Protein AF-0000000070113320 (afdb_homodimer)

Solvent-accessible surface area (backbone atoms only — not comparable to full-atom values): 6668 Å² total; per-residue (Å²): 129,77,79,73,55,64,52,54,66,70,37,48,53,49,39,45,49,46,2,51,75,73,45,82,55,35,46,52,42,32,49,27,52,53,50,43,15,49,44,52,19,64,76,32,80,86,39,54,51,33,36,61,52,36,48,50,48,60,64,63,72,102,127,81,79,66,56,67,56,55,66,70,37,48,53,48,40,45,51,46,1,50,75,73,43,85,56,34,47,51,40,31,48,28,52,52,48,44,15,48,44,53,18,65,75,32,79,86,40,54,50,34,36,62,53,36,48,51,46,61,65,60,74,101

Sequence (124 aa):
MEQEGYLAEPARRWVQDVADREYGGNWGRAAAAIIEAACEAERRPDDPWAYLTARQRSRDGRMEQEGYLAEPARRWVQDVADREYGGNWGRAAAAIIEAACEAERRPDDPWAYLTARQRSRDGR

Structure (mmCIF, N/CA/C/O backbone):
data_AF-0000000070113320-model_v1
#
loop_
_entity.id
_entity.type
_entity.pdbx_description
1 polymer 'Uncharacterized protein'
#
loop_
_atom_site.group_PDB
_atom_site.id
_atom_site.type_symbol
_atom_site.label_atom_id
_atom_site.label_alt_id
_atom_site.label_comp_id
_atom_site.label_asym_id
_atom_site.label_entity_id
_atom_site.label_seq_id
_atom_site.pdbx_PDB_ins_code
_atom_site.Cartn_x
_atom_site.Cartn_y
_atom_site.Cartn_z
_atom_site.occupancy
_atom_site.B_iso_or_equiv
_atom_site.auth_seq_id
_atom_site.auth_comp_id
_atom_site.auth_asym_id
_atom_site.auth_atom_id
_atom_site.pdbx_PDB_model_num
ATOM 1 N N . MET A 1 1 ? -22.266 10.711 8.914 1 23.88 1 MET A N 1
ATOM 2 C CA . MET A 1 1 ? -21.391 9.641 9.406 1 23.88 1 MET A CA 1
ATOM 3 C C . MET A 1 1 ? -20.297 9.344 8.398 1 23.88 1 MET A C 1
ATOM 5 O O . MET A 1 1 ? -20.578 9 7.246 1 23.88 1 MET A O 1
ATOM 9 N N . GLU A 1 2 ? -19.328 10.297 8.125 1 29.59 2 GLU A N 1
ATOM 10 C CA . GLU A 1 2 ? -18.203 10.297 7.195 1 29.59 2 GLU A CA 1
ATOM 11 C C . GLU A 1 2 ? -17.641 8.891 7.023 1 29.59 2 GLU A C 1
ATOM 13 O O . GLU A 1 2 ? -17.359 8.203 8.008 1 29.59 2 GLU A O 1
ATOM 18 N N . GLN A 1 3 ? -18.125 8.094 6.383 1 34.59 3 GLN A N 1
ATOM 19 C CA . GLN A 1 3 ? -17.797 6.703 6.105 1 34.59 3 GLN A CA 1
ATOM 20 C C . GLN A 1 3 ? -16.281 6.488 6.121 1 34.59 3 GLN A C 1
ATOM 22 O O . GLN A 1 3 ? -15.57 6.984 5.246 1 34.59 3 GLN A O 1
ATOM 27 N N . GLU A 1 4 ? -15.469 6.738 7.305 1 44.69 4 GLU A N 1
ATOM 28 C CA . GLU A 1 4 ? -14.125 6.863 7.859 1 44.69 4 GLU A CA 1
ATOM 29 C C . GLU A 1 4 ? -13.094 6.207 6.949 1 44.69 4 GLU A C 1
ATOM 31 O O . GLU A 1 4 ? -12.102 6.84 6.562 1 44.69 4 GLU A O 1
ATOM 36 N N . GLY A 1 5 ? -12.711 4.73 7.281 1 50.38 5 GLY A N 1
ATOM 37 C CA . GLY A 1 5 ? -11.617 3.889 6.82 1 50.38 5 GLY A CA 1
ATOM 38 C C . GLY A 1 5 ? -11.781 3.43 5.383 1 50.38 5 GLY A C 1
ATOM 39 O O . GLY A 1 5 ? -11.383 2.316 5.035 1 50.38 5 GLY A O 1
ATOM 40 N N . TYR A 1 6 ? -12.648 4.094 4.594 1 72.75 6 TYR A N 1
ATOM 41 C CA . TYR A 1 6 ? -13.141 3.428 3.393 1 72.75 6 TYR A CA 1
ATOM 42 C C . TYR A 1 6 ? -12.148 3.559 2.246 1 72.75 6 TYR A C 1
ATOM 44 O O . TYR A 1 6 ? -11.625 4.645 1.993 1 72.75 6 TYR A O 1
ATOM 52 N N . LEU A 1 7 ? -11.516 2.578 1.949 1 87.19 7 LEU A N 1
ATOM 53 C CA . LEU A 1 7 ? -10.758 2.404 0.715 1 87.19 7 LEU A CA 1
ATOM 54 C C . LEU A 1 7 ? -11.609 2.758 -0.5 1 87.19 7 LEU A C 1
ATOM 56 O O . LEU A 1 7 ? -12.727 2.26 -0.645 1 87.19 7 LEU A O 1
ATOM 60 N N . ALA A 1 8 ? -11.133 3.801 -1.263 1 89.19 8 ALA A N 1
ATOM 61 C CA . ALA A 1 8 ? -11.844 4.199 -2.473 1 89.19 8 ALA A CA 1
ATOM 62 C C . ALA A 1 8 ? -12.117 2.992 -3.369 1 89.19 8 ALA A C 1
ATOM 64 O O . ALA A 1 8 ? -11.328 2.045 -3.4 1 89.1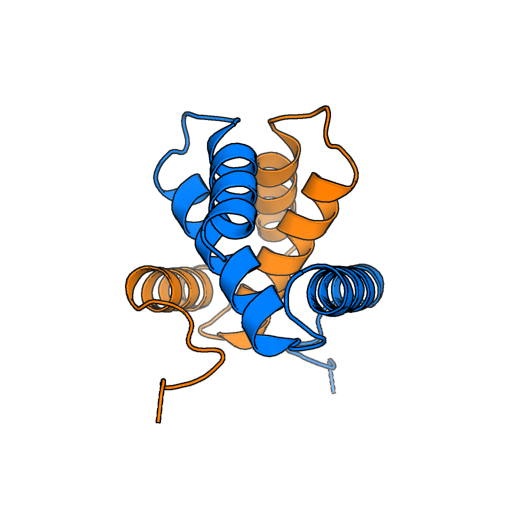9 8 ALA A O 1
ATOM 65 N N . GLU A 1 9 ? -13.156 3.109 -4.191 1 90.94 9 GLU A N 1
ATOM 66 C CA . GLU A 1 9 ? -13.641 1.983 -4.98 1 90.94 9 GLU A CA 1
ATOM 67 C C . GLU A 1 9 ? -12.586 1.51 -5.977 1 90.94 9 GLU A C 1
ATOM 69 O O . GLU A 1 9 ? -12.344 0.308 -6.105 1 90.94 9 GLU A O 1
ATOM 74 N N . PRO A 1 10 ? -11.898 2.357 -6.691 1 90.62 10 PRO A N 1
ATOM 75 C CA . PRO A 1 10 ? -10.875 1.866 -7.617 1 90.62 10 PRO A CA 1
ATOM 76 C C . PRO A 1 10 ? -9.773 1.072 -6.914 1 90.62 10 PRO A C 1
ATOM 78 O O . PRO A 1 10 ? -9.328 0.041 -7.422 1 90.62 10 PRO A O 1
ATOM 81 N N . ALA A 1 11 ? -9.391 1.517 -5.785 1 93.38 11 ALA A N 1
ATOM 82 C CA . ALA A 1 11 ? -8.352 0.814 -5.031 1 93.38 11 ALA A CA 1
ATOM 83 C C . ALA A 1 11 ? -8.867 -0.528 -4.516 1 93.38 11 ALA A C 1
ATOM 85 O O . ALA A 1 11 ? -8.156 -1.532 -4.566 1 93.38 11 ALA A O 1
ATOM 86 N N . ARG A 1 12 ? -10.055 -0.524 -4.059 1 93.44 12 ARG A N 1
ATOM 87 C CA . ARG A 1 12 ? -10.648 -1.762 -3.572 1 93.44 12 ARG A CA 1
ATOM 88 C C . ARG A 1 12 ? -10.711 -2.812 -4.676 1 93.44 12 ARG A C 1
ATOM 90 O O . ARG A 1 12 ? -10.344 -3.967 -4.461 1 93.44 12 ARG A O 1
ATOM 97 N N . ARG A 1 13 ? -11.164 -2.391 -5.848 1 94.19 13 ARG A N 1
ATOM 98 C CA . ARG A 1 13 ? -11.242 -3.295 -6.988 1 94.19 13 ARG A CA 1
ATOM 99 C C . ARG A 1 13 ? -9.859 -3.801 -7.387 1 94.19 13 ARG A C 1
ATOM 101 O O . ARG A 1 13 ? -9.695 -4.977 -7.711 1 94.19 13 ARG A O 1
ATOM 108 N N . TRP A 1 14 ? -8.953 -2.943 -7.379 1 94 14 TRP A N 1
ATOM 109 C CA . TRP A 1 14 ? -7.59 -3.309 -7.734 1 94 14 TRP A CA 1
ATOM 110 C C . TRP A 1 14 ? -7.035 -4.352 -6.766 1 94 14 TRP A C 1
ATOM 112 O O . TRP A 1 14 ? -6.434 -5.34 -7.188 1 94 14 TRP A O 1
ATOM 122 N N . VAL A 1 15 ? -7.23 -4.18 -5.469 1 93.5 15 VAL A N 1
ATOM 123 C CA . VAL A 1 15 ? -6.75 -5.145 -4.484 1 93.5 15 VAL A CA 1
ATOM 124 C C . VAL A 1 15 ? -7.418 -6.496 -4.719 1 93.5 15 VAL A C 1
ATOM 126 O O . VAL A 1 15 ? -6.773 -7.543 -4.605 1 93.5 15 VAL A O 1
ATOM 129 N N . GLN A 1 16 ? -8.68 -6.406 -5.039 1 95.19 16 GLN A N 1
ATOM 130 C CA . GLN A 1 16 ? -9.383 -7.648 -5.336 1 95.19 16 GLN A CA 1
ATOM 131 C C . GLN A 1 16 ? -8.781 -8.352 -6.551 1 95.19 16 GLN A C 1
ATOM 133 O O . GLN A 1 16 ? -8.609 -9.57 -6.547 1 95.19 16 GLN A O 1
ATOM 138 N N . ASP A 1 17 ? -8.477 -7.602 -7.566 1 95.12 17 ASP A N 1
ATOM 139 C CA . ASP A 1 17 ? -7.852 -8.164 -8.766 1 95.12 17 ASP A CA 1
ATOM 140 C C . ASP A 1 17 ? -6.512 -8.812 -8.43 1 95.12 17 ASP A C 1
ATOM 142 O O . ASP A 1 17 ? -6.207 -9.906 -8.906 1 95.12 17 ASP A O 1
ATOM 146 N N . VAL A 1 18 ? -5.754 -8.164 -7.672 1 92.5 18 VAL A N 1
ATOM 147 C CA . VAL A 1 18 ? -4.469 -8.695 -7.234 1 92.5 18 VAL A CA 1
ATOM 148 C C . VAL A 1 18 ? -4.684 -9.984 -6.441 1 92.5 18 VAL A C 1
ATOM 150 O O . VAL A 1 18 ? -3.971 -10.969 -6.641 1 92.5 18 VAL A O 1
ATOM 153 N N . ALA A 1 19 ? -5.648 -9.945 -5.535 1 92.31 19 ALA A N 1
ATOM 154 C CA . ALA A 1 19 ? -5.961 -11.109 -4.715 1 92.31 19 ALA A CA 1
ATOM 155 C C . ALA A 1 19 ? -6.305 -12.312 -5.582 1 92.31 19 ALA A C 1
ATOM 157 O O . ALA A 1 19 ? -5.777 -13.406 -5.375 1 92.31 19 ALA A O 1
ATOM 158 N N . ASP A 1 20 ? -7.086 -12.062 -6.574 1 95.06 20 ASP A N 1
ATOM 159 C CA . ASP A 1 20 ? -7.562 -13.141 -7.441 1 95.06 20 ASP A CA 1
ATOM 160 C C . ASP A 1 20 ? -6.43 -13.695 -8.297 1 95.06 20 ASP A C 1
ATOM 162 O O . ASP A 1 20 ? -6.352 -14.906 -8.523 1 95.06 20 ASP A O 1
ATOM 166 N N . ARG A 1 21 ? -5.578 -12.898 -8.742 1 93.5 21 ARG A N 1
ATOM 167 C CA . ARG A 1 21 ? -4.535 -13.281 -9.688 1 93.5 21 ARG A CA 1
ATOM 168 C C . ARG A 1 21 ? -3.352 -13.922 -8.969 1 93.5 21 ARG A C 1
ATOM 170 O O . ARG A 1 21 ? -2.725 -14.844 -9.484 1 93.5 21 ARG A O 1
ATOM 177 N N . GLU A 1 22 ? -3.133 -13.414 -7.805 1 90.94 22 GLU A N 1
ATOM 178 C CA . GLU A 1 22 ? -1.818 -13.703 -7.242 1 90.94 22 GLU A CA 1
ATOM 179 C C . GLU A 1 22 ? -1.941 -14.43 -5.902 1 90.94 22 GLU A C 1
ATOM 181 O O . GLU A 1 22 ? -1.006 -15.102 -5.465 1 90.94 22 GLU A O 1
ATOM 186 N N . TYR A 1 23 ? -3.037 -14.266 -5.258 1 91.12 23 TYR A N 1
ATOM 187 C CA . TYR A 1 23 ? -3.105 -14.758 -3.885 1 91.12 23 TYR A CA 1
ATOM 188 C C . TYR A 1 23 ? -4.316 -15.656 -3.688 1 91.12 23 TYR A C 1
ATOM 190 O O . TYR A 1 23 ? -4.875 -15.727 -2.59 1 91.12 23 TYR A O 1
ATOM 198 N N . GLY A 1 24 ? -4.848 -16.328 -4.719 1 92.88 24 GLY A N 1
ATOM 199 C CA . GLY A 1 24 ? -5.914 -17.312 -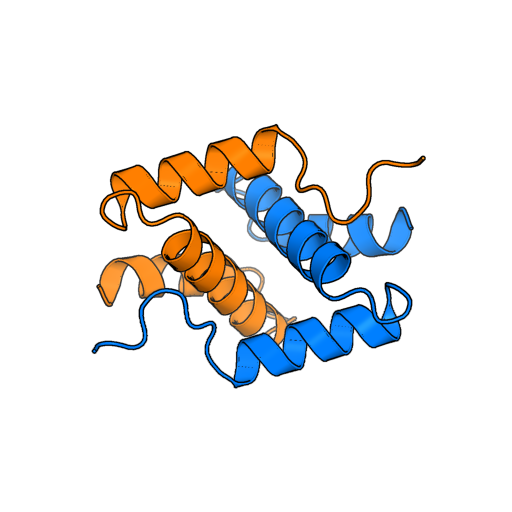4.613 1 92.88 24 GLY A CA 1
ATOM 200 C C . GLY A 1 24 ? -7.215 -16.734 -4.094 1 92.88 24 GLY A C 1
ATOM 201 O O . GLY A 1 24 ? -7.973 -17.406 -3.4 1 92.88 24 GLY A O 1
ATOM 202 N N . GLY A 1 25 ? -7.422 -15.344 -4.316 1 93.31 25 GLY A N 1
ATOM 203 C CA . GLY A 1 25 ? -8.656 -14.703 -3.902 1 93.31 25 GLY A CA 1
ATOM 204 C C . GLY A 1 25 ? -8.602 -14.156 -2.49 1 93.31 25 GLY A C 1
ATOM 205 O O . GLY A 1 25 ? -9.586 -13.594 -1.997 1 93.31 25 GLY A O 1
ATOM 206 N N . ASN A 1 26 ? -7.41 -14.25 -1.788 1 92.56 26 ASN A N 1
ATOM 207 C CA . ASN A 1 26 ? -7.258 -13.781 -0.415 1 92.56 26 ASN A CA 1
ATOM 208 C C . ASN A 1 26 ? -6.98 -12.281 -0.362 1 92.56 26 ASN A C 1
ATOM 210 O O . ASN A 1 26 ? -5.836 -11.852 -0.495 1 92.56 26 ASN A O 1
ATOM 214 N N . TRP A 1 27 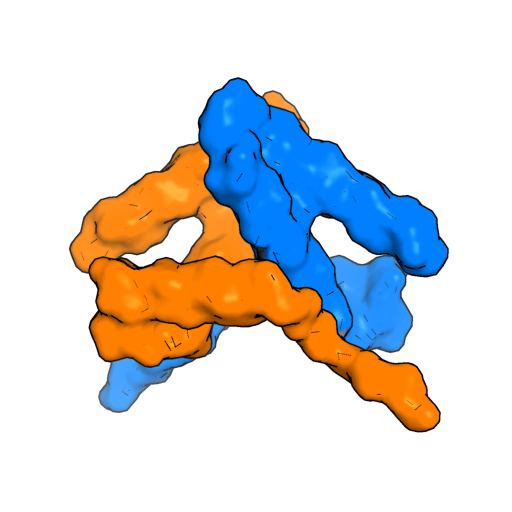? -8.016 -11.516 -0.131 1 92.75 27 TRP A N 1
ATOM 215 C CA . TRP A 1 27 ? -7.965 -10.062 -0.113 1 92.75 27 TRP A CA 1
ATOM 216 C C . TRP A 1 27 ? -6.98 -9.562 0.939 1 92.75 27 TRP A C 1
ATOM 218 O O . TRP A 1 27 ? -6.203 -8.641 0.683 1 92.75 27 TRP A O 1
ATOM 228 N N . GLY A 1 28 ? -7.035 -10.133 2.094 1 90.31 28 GLY A N 1
ATOM 229 C CA . GLY A 1 28 ? -6.164 -9.719 3.182 1 90.31 28 GLY A CA 1
ATOM 230 C C . GLY A 1 28 ? -4.691 -9.891 2.871 1 90.31 28 GLY A C 1
ATOM 231 O O . GLY A 1 28 ? -3.879 -9.016 3.162 1 90.31 28 GLY A O 1
ATOM 232 N N . ARG A 1 29 ? -4.398 -11.039 2.283 1 90.88 29 ARG A N 1
ATOM 233 C CA . ARG A 1 29 ? -3.01 -11.297 1.911 1 90.88 29 ARG A CA 1
ATOM 234 C C . ARG A 1 29 ? -2.541 -10.32 0.834 1 90.88 29 ARG A C 1
ATOM 236 O O . ARG A 1 29 ? -1.4 -9.859 0.867 1 90.88 29 ARG A O 1
ATOM 243 N N . ALA A 1 30 ? -3.357 -10.062 -0.146 1 92 30 ALA A N 1
ATOM 244 C CA . ALA A 1 30 ? -3.027 -9.094 -1.189 1 92 30 ALA A CA 1
ATOM 245 C C . ALA A 1 30 ? -2.777 -7.711 -0.596 1 92 30 ALA A C 1
ATOM 247 O O . ALA A 1 30 ? -1.763 -7.074 -0.891 1 92 30 ALA A O 1
ATOM 248 N N . ALA A 1 31 ? -3.686 -7.289 0.265 1 92.81 31 ALA A N 1
ATOM 249 C CA . ALA A 1 31 ? -3.541 -5.988 0.91 1 92.81 31 ALA A CA 1
ATOM 250 C C . ALA A 1 31 ? -2.258 -5.922 1.731 1 92.81 31 ALA A C 1
ATOM 252 O O . ALA A 1 31 ? -1.522 -4.934 1.668 1 92.81 31 ALA A O 1
ATOM 253 N N . ALA A 1 32 ? -1.986 -6.977 2.434 1 91.31 32 ALA A N 1
ATOM 254 C CA . ALA A 1 32 ? -0.773 -7.031 3.244 1 91.31 32 ALA A CA 1
ATOM 255 C C . ALA A 1 32 ? 0.475 -6.918 2.371 1 91.31 32 ALA A C 1
ATOM 257 O O . ALA A 1 32 ? 1.39 -6.152 2.682 1 91.31 32 ALA A O 1
ATOM 258 N N . ALA A 1 33 ? 0.49 -7.637 1.318 1 91.94 33 ALA A N 1
ATOM 259 C CA . ALA A 1 33 ? 1.643 -7.613 0.422 1 91.94 33 ALA A CA 1
ATOM 260 C C . ALA A 1 33 ? 1.868 -6.215 -0.148 1 91.94 33 ALA A C 1
ATOM 262 O O . ALA A 1 33 ? 3.01 -5.77 -0.28 1 91.94 33 ALA A O 1
ATOM 263 N N . ILE A 1 34 ? 0.786 -5.598 -0.518 1 93.06 34 ILE A N 1
ATOM 264 C CA . ILE A 1 34 ? 0.856 -4.246 -1.067 1 93.06 34 ILE A CA 1
ATOM 265 C C . ILE A 1 34 ? 1.417 -3.291 -0.017 1 93.06 34 ILE A C 1
ATOM 267 O O . ILE A 1 34 ? 2.307 -2.49 -0.311 1 93.06 34 ILE A O 1
ATOM 271 N N . ILE A 1 35 ? 0.95 -3.375 1.203 1 93.94 35 ILE A N 1
ATOM 272 C CA . ILE A 1 35 ? 1.394 -2.504 2.285 1 93.94 35 ILE A CA 1
ATOM 273 C C . ILE A 1 35 ? 2.855 -2.795 2.615 1 93.94 35 ILE A C 1
ATOM 275 O O . ILE A 1 35 ? 3.637 -1.873 2.867 1 93.94 35 ILE A O 1
ATOM 279 N N . GLU A 1 36 ? 3.295 -3.994 2.584 1 93.06 36 GLU A N 1
ATOM 280 C CA . GLU A 1 36 ? 4.68 -4.367 2.85 1 93.06 36 GLU A CA 1
ATOM 281 C C . GLU A 1 36 ? 5.613 -3.828 1.771 1 93.06 36 GLU A C 1
ATOM 283 O O . GLU A 1 36 ? 6.711 -3.355 2.072 1 93.06 36 GLU A O 1
ATOM 288 N N . ALA A 1 37 ? 5.141 -3.865 0.532 1 91.25 37 ALA A N 1
ATOM 289 C CA . ALA A 1 37 ? 5.922 -3.275 -0.553 1 91.25 37 ALA A CA 1
ATOM 290 C C . ALA A 1 37 ? 6.059 -1.767 -0.375 1 91.25 37 ALA A C 1
ATOM 292 O O . ALA A 1 37 ? 7.129 -1.2 -0.61 1 91.25 37 ALA A O 1
ATOM 293 N N . ALA A 1 38 ? 5.012 -1.158 0.043 1 92.81 38 ALA A N 1
ATOM 294 C CA . ALA A 1 38 ? 5.035 0.279 0.305 1 92.81 38 ALA A CA 1
ATOM 295 C C . ALA A 1 38 ? 5.996 0.614 1.442 1 92.81 38 ALA A C 1
ATOM 297 O O . ALA A 1 38 ? 6.727 1.604 1.374 1 92.81 38 ALA A O 1
ATOM 298 N N . CYS A 1 39 ? 5.973 -0.165 2.453 1 92.12 39 CYS A N 1
ATOM 299 C CA . CYS A 1 39 ? 6.867 0.014 3.592 1 92.12 39 CYS A CA 1
ATOM 300 C C . CYS A 1 39 ? 8.328 -0.049 3.154 1 92.12 39 CYS A C 1
ATOM 302 O O . CYS A 1 39 ? 9.141 0.767 3.584 1 92.12 39 CYS A O 1
ATOM 304 N N . GLU A 1 40 ? 8.602 -0.989 2.303 1 87.44 40 GLU A N 1
ATOM 305 C CA . GLU A 1 40 ? 9.961 -1.119 1.788 1 87.44 40 GLU A CA 1
ATOM 306 C C . GLU A 1 40 ? 10.367 0.114 0.986 1 87.44 40 GLU A C 1
ATOM 308 O O . GLU A 1 40 ? 11.508 0.574 1.08 1 87.44 40 GLU A O 1
ATOM 313 N N . ALA A 1 41 ? 9.43 0.653 0.282 1 85.25 41 ALA A N 1
ATOM 314 C CA . ALA A 1 41 ? 9.711 1.852 -0.506 1 85.25 41 ALA A CA 1
ATOM 315 C C . ALA A 1 41 ? 9.977 3.053 0.397 1 85.25 41 ALA A C 1
ATOM 317 O O . ALA A 1 41 ? 10.844 3.877 0.103 1 85.25 41 ALA A O 1
ATOM 318 N N . GLU A 1 42 ? 9.273 3.039 1.43 1 86.75 42 GLU A N 1
ATOM 319 C CA . GLU A 1 42 ? 9.43 4.156 2.357 1 86.75 42 GLU A CA 1
ATOM 320 C C . GLU A 1 42 ? 10.789 4.117 3.039 1 86.75 42 GLU A C 1
ATOM 322 O O . GLU A 1 42 ? 11.305 5.156 3.469 1 86.75 42 GLU A O 1
ATOM 327 N N . ARG A 1 43 ? 11.367 2.977 3.164 1 86.69 43 ARG A N 1
ATOM 328 C CA . ARG A 1 43 ? 12.68 2.812 3.791 1 86.69 43 ARG A CA 1
ATOM 329 C C . ARG A 1 43 ? 13.797 3.232 2.846 1 86.69 43 ARG A C 1
ATOM 331 O O . ARG A 1 43 ? 14.945 3.391 3.266 1 86.69 43 ARG A O 1
ATOM 338 N N . ARG A 1 44 ? 13.469 3.383 1.626 1 87.94 44 ARG A N 1
ATOM 339 C CA . ARG A 1 44 ? 14.43 3.775 0.601 1 87.94 44 ARG A CA 1
ATOM 340 C C . ARG A 1 44 ? 13.938 4.996 -0.17 1 87.94 44 ARG A C 1
ATOM 342 O O . ARG A 1 44 ? 13.711 4.922 -1.38 1 87.94 44 ARG A O 1
ATOM 349 N N . PRO A 1 45 ? 13.812 6.176 0.452 1 79.5 45 PRO A N 1
ATOM 350 C CA . PRO A 1 45 ? 13.203 7.352 -0.176 1 79.5 45 PRO A CA 1
ATOM 351 C C . PRO A 1 45 ? 13.992 7.848 -1.385 1 79.5 45 PRO A C 1
ATOM 353 O O . PRO A 1 45 ? 13.438 8.523 -2.254 1 79.5 45 PRO A O 1
ATOM 356 N N . ASP A 1 46 ? 15.164 7.363 -1.491 1 85.81 46 ASP A N 1
ATOM 357 C CA . ASP A 1 46 ? 16.016 7.84 -2.576 1 85.81 46 ASP A CA 1
ATOM 358 C C . ASP A 1 46 ? 15.977 6.883 -3.764 1 85.81 46 ASP A C 1
ATOM 360 O O . ASP A 1 46 ? 16.594 7.145 -4.801 1 85.81 46 ASP A O 1
ATOM 364 N N . ASP A 1 47 ? 15.25 5.844 -3.615 1 87.56 47 ASP A N 1
ATOM 365 C CA . ASP A 1 47 ? 15.125 4.852 -4.68 1 87.56 47 ASP A CA 1
ATOM 366 C C . ASP A 1 47 ? 13.711 4.84 -5.254 1 87.56 47 ASP A C 1
ATOM 368 O O . ASP A 1 47 ? 12.812 4.195 -4.699 1 87.56 47 ASP A O 1
ATOM 372 N N . PRO A 1 48 ? 13.562 5.57 -6.371 1 85.88 48 PRO A N 1
ATOM 373 C CA . PRO A 1 48 ? 12.211 5.648 -6.93 1 85.88 48 PRO A CA 1
ATOM 374 C C . PRO A 1 48 ? 11.688 4.293 -7.398 1 85.88 48 PRO A C 1
ATOM 376 O O . PRO A 1 48 ? 10.484 4.141 -7.633 1 85.88 48 PRO A O 1
ATOM 379 N N . TRP A 1 49 ? 12.547 3.27 -7.457 1 88.19 49 TRP A N 1
ATOM 380 C CA . TRP A 1 49 ? 12.156 1.948 -7.938 1 88.19 49 TRP A CA 1
ATOM 381 C C . TRP A 1 49 ? 11.797 1.029 -6.773 1 88.19 49 TRP A C 1
ATOM 383 O O . TRP A 1 49 ? 11.312 -0.086 -6.98 1 88.19 49 TRP A O 1
ATOM 393 N N . ALA A 1 50 ? 12.047 1.474 -5.574 1 87.19 50 ALA A N 1
ATOM 394 C CA . ALA A 1 50 ? 11.938 0.619 -4.395 1 87.19 50 ALA A CA 1
ATOM 395 C C . ALA A 1 50 ? 10.57 -0.055 -4.332 1 87.19 50 ALA A C 1
ATOM 397 O O . ALA A 1 50 ? 10.477 -1.26 -4.086 1 87.19 50 ALA A O 1
ATOM 398 N N . TYR A 1 51 ? 9.602 0.706 -4.656 1 87.81 51 TYR A N 1
ATOM 399 C CA . TYR A 1 51 ? 8.258 0.145 -4.594 1 87.81 51 TYR A CA 1
ATOM 400 C C . TYR A 1 51 ? 8.07 -0.938 -5.648 1 87.81 51 TYR A C 1
ATOM 402 O O . TYR A 1 51 ? 7.641 -2.051 -5.336 1 87.81 51 TYR A O 1
ATOM 410 N N . LEU A 1 52 ? 8.375 -0.672 -6.855 1 84.88 52 LEU A N 1
ATOM 411 C CA . LEU A 1 52 ? 8.18 -1.625 -7.945 1 84.88 52 LEU A CA 1
ATOM 412 C C . LEU A 1 52 ? 9.016 -2.885 -7.715 1 84.88 52 LEU A C 1
ATOM 414 O O . LEU A 1 52 ? 8.539 -3.998 -7.957 1 84.88 52 LEU A O 1
ATOM 418 N N . THR A 1 53 ? 10.172 -2.646 -7.246 1 86.56 53 THR A N 1
ATOM 419 C CA . THR A 1 53 ? 11.047 -3.771 -6.941 1 86.56 53 THR A CA 1
ATOM 420 C C . THR A 1 53 ? 10.445 -4.645 -5.844 1 86.56 53 THR A C 1
ATOM 422 O O . THR A 1 53 ? 10.438 -5.871 -5.953 1 86.56 53 THR A O 1
ATOM 425 N N . ALA A 1 54 ? 9.961 -4.059 -4.809 1 86.06 54 ALA A N 1
ATOM 426 C CA . ALA A 1 54 ? 9.344 -4.785 -3.701 1 86.06 54 ALA A CA 1
ATOM 427 C C . ALA A 1 54 ? 8.117 -5.559 -4.168 1 86.06 54 ALA A C 1
ATOM 429 O O . ALA A 1 54 ? 7.906 -6.707 -3.77 1 86.06 54 ALA A O 1
ATOM 430 N N . ARG A 1 55 ? 7.297 -4.879 -5.043 1 86.94 55 ARG A N 1
ATOM 431 C CA . ARG A 1 55 ? 6.109 -5.539 -5.578 1 86.94 55 ARG A CA 1
ATOM 432 C C . ARG A 1 55 ? 6.488 -6.781 -6.379 1 86.94 55 ARG A C 1
ATOM 434 O O . ARG A 1 55 ? 5.836 -7.824 -6.258 1 86.94 55 ARG A O 1
ATOM 441 N N . GLN A 1 56 ? 7.48 -6.668 -7.121 1 82.75 56 GLN A N 1
ATOM 442 C CA . GLN A 1 56 ? 7.949 -7.789 -7.926 1 82.75 56 GLN A CA 1
ATOM 443 C C . GLN A 1 56 ? 8.414 -8.945 -7.043 1 82.75 56 GLN A C 1
ATOM 445 O O . GLN A 1 56 ? 8.094 -10.102 -7.301 1 82.75 56 GLN A O 1
ATOM 450 N N . ARG A 1 57 ? 9.148 -8.648 -6.008 1 81.25 57 ARG A N 1
ATOM 451 C CA . ARG A 1 57 ? 9.625 -9.656 -5.07 1 81.25 57 ARG A CA 1
ATOM 452 C C . ARG A 1 57 ? 8.469 -10.391 -4.41 1 81.25 57 ARG A C 1
ATOM 454 O O . ARG A 1 57 ? 8.523 -11.609 -4.211 1 81.25 57 ARG A O 1
ATOM 461 N N . SER A 1 58 ? 7.508 -9.602 -4.016 1 80.25 58 SER A N 1
ATOM 462 C CA . SER A 1 58 ? 6.34 -10.195 -3.363 1 80.25 58 SER A CA 1
ATOM 463 C C . SER A 1 58 ? 5.637 -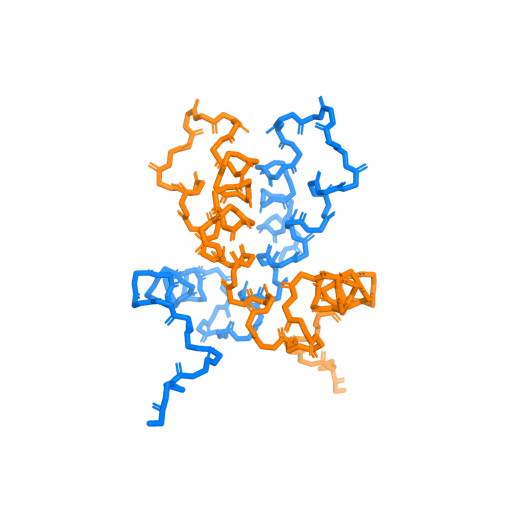11.18 -4.285 1 80.25 58 SER A C 1
ATOM 465 O O . SER A 1 58 ? 5.105 -12.195 -3.828 1 80.25 58 SER A O 1
ATOM 467 N N . ARG A 1 59 ? 5.664 -10.922 -5.539 1 75.38 59 ARG A N 1
ATOM 468 C CA . ARG A 1 59 ? 5.035 -11.797 -6.523 1 75.38 59 ARG A CA 1
ATOM 469 C C . ARG A 1 59 ? 5.848 -13.07 -6.723 1 75.38 59 ARG A C 1
ATOM 471 O O . ARG A 1 59 ? 5.281 -14.156 -6.875 1 75.38 59 ARG A O 1
ATOM 478 N N . ASP A 1 60 ? 7.164 -12.812 -6.574 1 74.31 60 ASP A N 1
ATOM 479 C CA . ASP A 1 60 ? 8.078 -13.93 -6.809 1 74.31 60 ASP A CA 1
ATOM 480 C C . ASP A 1 60 ? 8.141 -14.852 -5.594 1 74.31 60 ASP A C 1
ATOM 482 O O . ASP A 1 60 ? 8.438 -16.047 -5.723 1 74.31 60 ASP A O 1
ATOM 486 N N . GLY A 1 61 ? 8.148 -14.266 -4.484 1 63.06 61 GLY A N 1
ATOM 487 C CA . GLY A 1 61 ? 8.289 -15.047 -3.268 1 63.06 61 GLY A CA 1
ATOM 488 C C . GLY A 1 61 ? 7.02 -15.781 -2.883 1 63.06 61 GLY A C 1
ATOM 489 O O . GLY A 1 61 ? 6.941 -16.375 -1.804 1 63.06 61 GLY A O 1
ATOM 490 N N . ARG A 1 62 ? 6.059 -15.844 -3.602 1 51.06 62 ARG A N 1
ATOM 491 C CA . ARG A 1 62 ? 4.855 -16.641 -3.371 1 51.06 62 ARG A CA 1
ATOM 492 C C . ARG A 1 62 ? 5.078 -18.094 -3.746 1 51.06 62 ARG A C 1
ATOM 494 O O . ARG A 1 62 ? 5.918 -18.406 -4.598 1 51.06 62 ARG A O 1
ATOM 501 N N . MET B 1 1 ? -0.89 -23.984 12.008 1 23.19 1 MET B N 1
ATOM 502 C CA . MET B 1 1 ? -1.884 -23.031 11.547 1 23.19 1 MET B CA 1
ATOM 503 C C . MET B 1 1 ? -1.212 -21.75 11.055 1 23.19 1 MET B C 1
ATOM 505 O O . MET B 1 1 ? -0.454 -21.109 11.789 1 23.19 1 MET B O 1
ATOM 509 N N . GLU B 1 2 ? -0.434 -21.797 9.922 1 28.38 2 GLU B N 1
ATOM 510 C CA . GLU B 1 2 ? 0.267 -20.734 9.227 1 28.38 2 GLU B CA 1
ATOM 511 C C . GLU B 1 2 ? -0.45 -19.391 9.414 1 28.38 2 GLU B C 1
ATOM 513 O O . GLU B 1 2 ? -1.658 -19.297 9.188 1 28.38 2 GLU B O 1
ATOM 518 N N . GLN B 1 3 ? -0.435 -18.812 10.406 1 33.34 3 GLN B N 1
ATOM 519 C CA . GLN B 1 3 ? -1.05 -17.547 10.82 1 33.34 3 GLN B CA 1
ATOM 520 C C . GLN B 1 3 ? -1.291 -16.625 9.625 1 33.34 3 GLN B C 1
ATOM 522 O O . GLN B 1 3 ? -0.353 -16.281 8.906 1 33.34 3 GLN B O 1
ATOM 527 N N . GLU B 1 4 ? -2.4 -16.625 8.797 1 42.16 4 GLU B N 1
ATOM 528 C CA . GLU B 1 4 ? -3.094 -16 7.668 1 42.16 4 GLU B CA 1
ATOM 529 C C . GLU B 1 4 ? -2.486 -14.648 7.324 1 42.16 4 GLU B C 1
ATOM 531 O O . GLU B 1 4 ? -1.537 -14.203 7.973 1 42.16 4 GLU B O 1
ATOM 536 N N . GLY B 1 5 ? -3.434 -13.531 6.852 1 48.81 5 GLY B N 1
ATOM 537 C CA . GLY B 1 5 ? -3.244 -12.305 6.098 1 48.81 5 GLY B CA 1
ATOM 538 C C . GLY B 1 5 ? -2.297 -11.328 6.773 1 48.81 5 GLY B C 1
ATOM 539 O O . GLY B 1 5 ? -2.514 -10.117 6.734 1 48.81 5 GLY B O 1
ATOM 540 N N . TYR B 1 6 ? -1.328 -11.773 7.699 1 70.75 6 TYR B N 1
ATOM 541 C CA . TYR B 1 6 ? -0.748 -10.93 8.734 1 70.75 6 TYR B CA 1
ATOM 542 C C . TYR B 1 6 ? 0.307 -10 8.156 1 70.75 6 TYR B C 1
ATOM 544 O O . TYR B 1 6 ? 1.065 -10.391 7.266 1 70.75 6 TYR B O 1
ATOM 552 N N . LEU B 1 7 ? 0.056 -8.859 8.117 1 86.38 7 LEU B N 1
ATOM 553 C CA . LEU B 1 7 ? 1.013 -7.781 7.898 1 86.38 7 LEU B CA 1
ATOM 554 C C . LEU B 1 7 ? 2.238 -7.949 8.789 1 86.38 7 LEU B C 1
ATOM 556 O O . LEU B 1 7 ? 2.107 -8.117 10.008 1 86.38 7 LEU B O 1
ATOM 560 N N . ALA B 1 8 ? 3.457 -8.148 8.133 1 88.69 8 ALA B N 1
ATOM 561 C CA . ALA B 1 8 ? 4.703 -8.25 8.891 1 88.69 8 ALA B CA 1
ATOM 562 C C . ALA B 1 8 ? 4.824 -7.117 9.906 1 88.69 8 ALA B C 1
ATOM 564 O O . ALA B 1 8 ? 4.324 -6.016 9.672 1 88.69 8 ALA B O 1
ATOM 565 N N . GLU B 1 9 ? 5.582 -7.375 10.953 1 90.69 9 GLU B N 1
ATOM 566 C CA . GLU B 1 9 ? 5.672 -6.457 12.078 1 90.69 9 GLU B CA 1
ATOM 567 C C . GLU B 1 9 ? 6.238 -5.105 11.648 1 90.69 9 GLU B C 1
ATOM 569 O O . GLU B 1 9 ? 5.707 -4.059 12.023 1 90.69 9 GLU B O 1
ATOM 574 N N . PRO B 1 10 ? 7.277 -5.02 10.883 1 90.44 10 PRO B N 1
ATOM 575 C CA . PRO B 1 10 ? 7.781 -3.705 10.477 1 90.44 10 PRO B CA 1
ATOM 576 C C . PRO B 1 10 ? 6.742 -2.885 9.719 1 90.44 10 PRO B C 1
ATOM 578 O O . PRO B 1 10 ? 6.625 -1.677 9.938 1 90.44 10 PRO B O 1
ATOM 581 N N . ALA B 1 11 ? 6.012 -3.514 8.898 1 93.38 11 ALA B N 1
ATOM 582 C CA . ALA B 1 11 ? 4.98 -2.816 8.141 1 93.38 11 ALA B CA 1
ATOM 583 C C . ALA B 1 11 ? 3.842 -2.359 9.047 1 93.38 11 ALA B C 1
ATOM 585 O O . ALA B 1 11 ? 3.34 -1.241 8.906 1 93.38 11 ALA B O 1
ATOM 586 N N . ARG B 1 12 ? 3.471 -3.207 9.93 1 93.5 12 ARG B N 1
ATOM 587 C CA . ARG B 1 12 ? 2.414 -2.854 10.875 1 93.5 12 ARG B CA 1
ATOM 588 C C . ARG B 1 12 ? 2.799 -1.626 11.695 1 93.5 12 ARG B C 1
ATOM 590 O O . ARG B 1 12 ? 2 -0.698 11.844 1 93.5 12 ARG B O 1
ATOM 597 N N . ARG B 1 13 ? 4.023 -1.634 12.203 1 94.06 13 ARG B N 1
ATOM 598 C CA . ARG B 1 13 ? 4.52 -0.504 12.977 1 94.06 13 ARG B CA 1
ATOM 599 C C . ARG B 1 13 ? 4.566 0.765 12.133 1 94.06 13 ARG B C 1
ATOM 601 O O . ARG B 1 13 ? 4.223 1.848 12.609 1 94.06 13 ARG B O 1
ATOM 608 N N . TRP B 1 14 ? 4.984 0.64 10.969 1 93.88 14 TRP B N 1
ATOM 609 C CA . TRP B 1 14 ? 5.07 1.779 10.062 1 93.88 14 TRP B CA 1
ATOM 610 C C . TRP B 1 14 ? 3.691 2.375 9.805 1 93.88 14 TRP B C 1
ATOM 612 O O . TRP B 1 14 ? 3.516 3.596 9.852 1 93.88 14 TRP B O 1
ATOM 622 N N . VAL B 1 15 ? 2.701 1.532 9.555 1 93.62 15 VAL B N 1
ATOM 623 C CA . VAL B 1 15 ? 1.349 2.027 9.32 1 93.62 15 VAL B CA 1
ATOM 624 C C . VAL B 1 15 ? 0.842 2.756 10.562 1 93.62 15 VAL B C 1
ATOM 626 O O . VAL B 1 15 ? 0.185 3.795 10.453 1 93.62 15 VAL B O 1
ATOM 629 N N . GLN B 1 16 ? 1.162 2.174 11.68 1 95.19 16 GLN B N 1
ATOM 630 C CA . GLN B 1 16 ? 0.768 2.832 12.922 1 95.19 16 GLN B CA 1
ATOM 631 C C . GLN B 1 16 ? 1.421 4.203 13.047 1 95.19 16 GLN B C 1
ATOM 633 O O . GLN B 1 16 ? 0.772 5.172 13.461 1 95.19 16 GLN B O 1
ATOM 638 N N . ASP B 1 17 ? 2.68 4.301 12.734 1 95.19 17 ASP B N 1
ATOM 639 C CA . ASP B 1 17 ? 3.389 5.578 12.773 1 95.19 17 ASP B CA 1
ATOM 640 C C . ASP B 1 17 ? 2.742 6.594 11.836 1 95.19 17 ASP B C 1
ATOM 642 O O . ASP B 1 17 ? 2.566 7.758 12.203 1 95.19 17 ASP B O 1
ATOM 646 N N . VAL B 1 18 ? 2.432 6.184 10.711 1 92.44 18 VAL B N 1
ATOM 647 C CA . VAL B 1 18 ? 1.757 7.039 9.742 1 92.44 18 VAL B CA 1
ATOM 648 C C . VAL B 1 18 ? 0.407 7.488 10.297 1 92.44 18 VAL B C 1
ATOM 650 O O . VAL B 1 18 ? 0.041 8.656 10.188 1 92.44 18 VAL B O 1
ATOM 653 N N . ALA B 1 19 ? -0.343 6.535 10.836 1 92.31 19 ALA B N 1
ATOM 654 C CA . ALA B 1 19 ? -1.65 6.832 11.414 1 92.31 19 ALA B CA 1
ATOM 655 C C . ALA B 1 19 ? -1.542 7.918 12.484 1 92.31 19 ALA B C 1
ATOM 657 O O . ALA B 1 19 ? -2.307 8.891 12.469 1 92.31 19 ALA B O 1
ATOM 658 N N . ASP B 1 20 ? -0.557 7.773 13.32 1 95.31 20 ASP B N 1
ATOM 659 C CA . ASP B 1 20 ? -0.38 8.695 14.438 1 95.31 20 ASP B CA 1
ATOM 660 C C . ASP B 1 20 ? 0.033 10.078 13.953 1 95.31 20 ASP B C 1
ATOM 662 O O . ASP B 1 20 ? -0.416 11.094 14.492 1 95.31 20 ASP B O 1
ATOM 666 N N . ARG B 1 21 ? 0.822 10.156 12.984 1 93.69 21 ARG B N 1
ATOM 667 C CA . ARG B 1 21 ? 1.401 11.414 12.523 1 93.69 21 ARG B CA 1
ATOM 668 C C . ARG B 1 21 ? 0.44 12.156 11.602 1 93.69 21 ARG B C 1
ATOM 670 O O . ARG B 1 21 ? 0.381 13.383 11.617 1 93.69 21 ARG B O 1
ATOM 677 N N . GLU B 1 22 ? -0.266 11.359 10.867 1 91.12 22 GLU B N 1
ATOM 678 C CA . GLU B 1 22 ? -0.919 12 9.727 1 91.12 22 GLU B CA 1
ATOM 679 C C . GLU B 1 22 ? -2.436 11.844 9.797 1 91.12 22 GLU B C 1
ATOM 681 O O . GLU B 1 22 ? -3.176 12.609 9.18 1 91.12 22 GLU B O 1
ATOM 686 N N . TYR B 1 2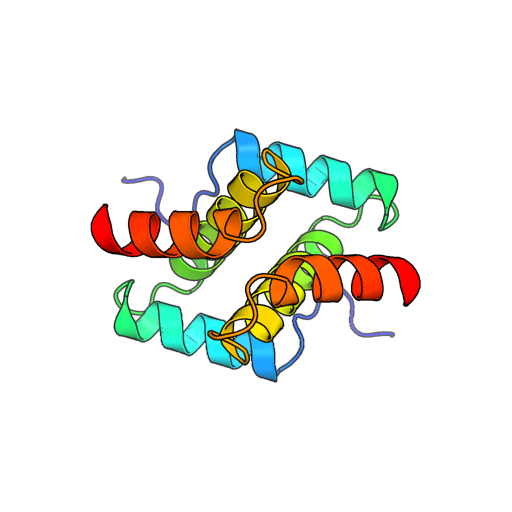3 ? -2.885 10.875 10.516 1 91.44 23 TYR B N 1
ATOM 687 C CA . TYR B 1 23 ? -4.309 10.57 10.43 1 91.44 23 TYR B CA 1
ATOM 688 C C . TYR B 1 23 ? -4.938 10.5 11.812 1 91.44 23 TYR B C 1
ATOM 690 O O . TYR B 1 23 ? -5.902 9.758 12.023 1 91.44 23 TYR B O 1
ATOM 698 N N . GLY B 1 24 ? -4.418 11.188 12.844 1 92.88 24 GLY B N 1
ATOM 699 C CA . GLY B 1 24 ? -5.008 11.289 14.172 1 92.88 24 GLY B CA 1
ATOM 700 C C . GLY B 1 24 ? -5.121 9.953 14.883 1 92.88 24 GLY B C 1
ATOM 701 O O . GLY B 1 24 ? -6.055 9.734 15.656 1 92.88 24 GLY B O 1
ATOM 702 N N . GLY B 1 25 ? -4.207 8.938 14.484 1 93.44 25 GLY B N 1
ATOM 703 C CA . GLY B 1 25 ? -4.199 7.645 15.141 1 93.44 25 GLY B CA 1
ATOM 704 C C . GLY B 1 25 ? -5.109 6.633 14.469 1 93.44 25 GLY B C 1
ATOM 705 O O . GLY B 1 25 ? -5.219 5.492 14.93 1 93.44 25 GLY B O 1
ATOM 706 N N . ASN B 1 26 ? -5.762 7 13.312 1 92.56 26 ASN B N 1
ATOM 707 C CA . ASN B 1 26 ? -6.684 6.117 12.609 1 92.56 26 ASN B CA 1
ATOM 708 C C . ASN B 1 26 ? -5.941 5.156 11.68 1 92.56 26 ASN B C 1
ATOM 710 O O . ASN B 1 26 ? -5.617 5.508 10.547 1 92.56 26 ASN B O 1
ATOM 714 N N . TRP B 1 27 ? -5.727 3.961 12.141 1 92.81 27 TRP B N 1
ATOM 715 C CA . TRP B 1 27 ? -4.977 2.93 11.438 1 92.81 27 TRP B CA 1
ATOM 716 C C . TRP B 1 27 ? -5.621 2.609 10.094 1 92.81 27 TRP B C 1
ATOM 718 O O . TRP B 1 27 ? -4.93 2.471 9.078 1 92.81 27 TRP B O 1
ATOM 728 N N . GLY B 1 28 ? -6.902 2.486 10.094 1 90.38 28 GLY B N 1
ATOM 729 C CA . GLY B 1 28 ? -7.621 2.145 8.875 1 90.38 28 GLY B CA 1
ATOM 730 C C . GLY B 1 28 ? -7.473 3.186 7.785 1 90.38 28 GLY B C 1
ATOM 731 O O . GLY B 1 28 ? -7.266 2.844 6.617 1 90.38 28 GLY B O 1
ATOM 732 N N . ARG B 1 29 ? -7.562 4.43 8.211 1 91.38 29 ARG B N 1
ATOM 733 C CA . ARG B 1 29 ? -7.406 5.508 7.238 1 91.38 29 ARG B CA 1
ATOM 734 C C . ARG B 1 29 ? -5.984 5.543 6.684 1 91.38 29 ARG B C 1
ATOM 736 O O . ARG B 1 29 ? -5.781 5.789 5.492 1 91.38 29 ARG B O 1
ATOM 743 N N . ALA B 1 30 ? -5.008 5.367 7.508 1 92.19 30 ALA B N 1
ATOM 744 C CA . ALA B 1 30 ? -3.617 5.32 7.07 1 92.19 30 ALA B CA 1
ATOM 745 C C . ALA B 1 30 ? -3.396 4.184 6.074 1 92.19 30 ALA B C 1
ATOM 747 O O . ALA B 1 30 ? -2.824 4.395 5 1 92.19 30 ALA B O 1
ATOM 748 N N . ALA B 1 31 ? -3.893 3.027 6.441 1 92.81 31 ALA B N 1
ATOM 749 C CA . ALA B 1 31 ? -3.758 1.871 5.559 1 92.81 31 ALA B CA 1
ATOM 750 C C . ALA B 1 31 ? -4.438 2.123 4.219 1 92.81 31 ALA B C 1
ATOM 752 O O . ALA B 1 31 ? -3.873 1.83 3.162 1 92.81 31 ALA B O 1
ATOM 753 N N . ALA B 1 32 ? -5.605 2.715 4.277 1 91.56 32 ALA B N 1
ATOM 754 C CA . ALA B 1 32 ? -6.344 3.02 3.051 1 91.56 32 ALA B CA 1
ATOM 755 C C . ALA B 1 32 ? -5.562 3.988 2.168 1 91.56 32 ALA B C 1
ATOM 757 O O . ALA B 1 32 ? -5.438 3.775 0.959 1 91.5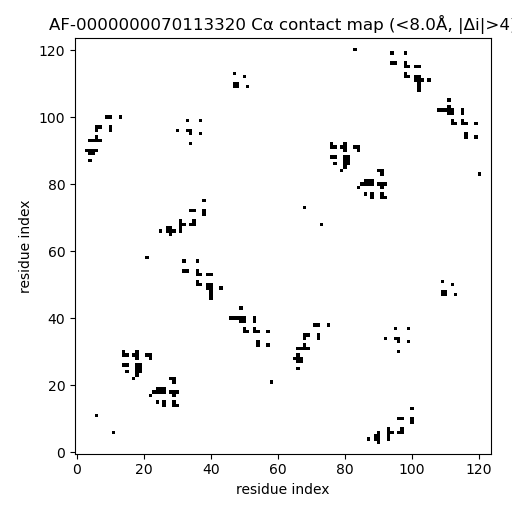6 32 ALA B O 1
ATOM 758 N N . ALA B 1 33 ? -5.023 4.98 2.756 1 92 33 ALA B N 1
ATOM 759 C CA . ALA B 1 33 ? -4.27 5.977 2.004 1 92 33 ALA B CA 1
ATOM 760 C C . ALA B 1 33 ? -3.049 5.348 1.332 1 92 33 ALA B C 1
ATOM 762 O O . ALA B 1 33 ? -2.713 5.691 0.196 1 92 33 ALA B O 1
ATOM 763 N N . ILE B 1 34 ? -2.385 4.496 2.064 1 93 34 ILE B N 1
ATOM 764 C CA . ILE B 1 34 ? -1.208 3.812 1.542 1 93 34 ILE B CA 1
ATOM 765 C C . ILE B 1 34 ? -1.604 2.943 0.35 1 93 34 ILE B C 1
ATOM 767 O O . ILE B 1 34 ? -0.942 2.967 -0.69 1 93 34 ILE B O 1
ATOM 771 N N . ILE B 1 35 ? -2.688 2.213 0.456 1 93.75 35 ILE B N 1
ATOM 772 C CA . ILE B 1 35 ? -3.158 1.33 -0.607 1 93.75 35 ILE B CA 1
ATOM 773 C C . ILE B 1 35 ? -3.611 2.16 -1.805 1 93.75 35 ILE B C 1
ATOM 775 O O . ILE B 1 35 ? -3.357 1.795 -2.955 1 93.75 35 ILE B O 1
ATOM 779 N N . GLU B 1 36 ? -4.219 3.271 -1.618 1 93.12 36 GLU B N 1
ATOM 780 C CA . GLU B 1 36 ? -4.664 4.148 -2.695 1 93.12 36 GLU B CA 1
ATOM 781 C C . GLU B 1 36 ? -3.479 4.742 -3.453 1 93.12 36 GLU B C 1
ATOM 783 O O . GLU B 1 36 ? -3.506 4.84 -4.68 1 93.12 36 GLU B O 1
ATOM 788 N N . ALA B 1 37 ? -2.439 5.078 -2.699 1 91.31 37 ALA B N 1
ATOM 789 C CA . ALA B 1 37 ? -1.22 5.559 -3.346 1 91.31 37 ALA B CA 1
ATOM 790 C C . ALA B 1 37 ? -0.582 4.461 -4.191 1 91.31 37 ALA B C 1
ATOM 792 O O . ALA B 1 37 ? -0.104 4.723 -5.301 1 91.31 37 ALA B O 1
ATOM 793 N N . ALA B 1 38 ? -0.597 3.275 -3.699 1 92.88 38 ALA B N 1
ATOM 794 C CA . ALA B 1 38 ? -0.065 2.135 -4.441 1 92.88 38 ALA B CA 1
ATOM 795 C C . ALA B 1 38 ? -0.874 1.882 -5.711 1 92.88 38 ALA B C 1
ATOM 797 O O . ALA B 1 38 ? -0.309 1.583 -6.766 1 92.88 38 ALA B O 1
ATOM 798 N N . CYS B 1 39 ? -2.145 1.99 -5.598 1 92.19 39 CYS B N 1
ATOM 799 C CA . CYS B 1 39 ? -3.035 1.817 -6.738 1 92.19 39 CYS B CA 1
ATOM 800 C C . CYS B 1 39 ? -2.721 2.828 -7.836 1 92.19 39 CYS B C 1
ATOM 802 O O . CYS B 1 39 ? -2.668 2.475 -9.016 1 92.19 39 CYS B O 1
ATOM 804 N N . GLU B 1 40 ? -2.518 4.02 -7.422 1 88 40 GLU B N 1
ATOM 805 C CA . GLU B 1 40 ? -2.17 5.062 -8.383 1 88 40 GLU B CA 1
ATOM 806 C C . GLU B 1 40 ? -0.842 4.758 -9.07 1 88 40 GLU B C 1
ATOM 808 O O . GLU B 1 40 ? -0.698 4.977 -10.281 1 88 40 GLU B O 1
ATOM 813 N N . ALA B 1 41 ? 0.068 4.203 -8.344 1 85.19 41 ALA B N 1
ATOM 814 C CA . ALA B 1 41 ? 1.371 3.855 -8.906 1 85.19 41 ALA B CA 1
ATOM 815 C C . ALA B 1 41 ? 1.247 2.721 -9.914 1 85.19 41 ALA B C 1
ATOM 817 O O . ALA B 1 41 ? 1.937 2.715 -10.938 1 85.19 41 ALA B O 1
ATOM 818 N N . GLU B 1 42 ? 0.362 1.89 -9.586 1 87.12 42 GLU B N 1
ATOM 819 C CA . GLU B 1 42 ? 0.175 0.742 -10.469 1 87.12 42 GLU B CA 1
ATOM 820 C C . GLU B 1 42 ? -0.408 1.17 -11.812 1 87.12 42 GLU B C 1
ATOM 822 O O . GLU B 1 42 ? -0.238 0.476 -12.82 1 87.12 42 GLU B O 1
ATOM 827 N N . ARG B 1 43 ? -1.11 2.256 -11.836 1 86.56 43 ARG B N 1
ATOM 828 C CA . ARG B 1 43 ? -1.715 2.775 -13.062 1 86.56 43 ARG B CA 1
ATOM 829 C C . ARG B 1 43 ? -0.676 3.473 -13.93 1 86.56 43 ARG B C 1
ATOM 831 O O . ARG B 1 43 ? -0.944 3.791 -15.094 1 86.56 43 ARG B O 1
ATOM 838 N N . ARG B 1 44 ? 0.449 3.725 -13.375 1 87.62 44 ARG B N 1
ATOM 839 C CA . ARG B 1 44 ? 1.539 4.395 -14.078 1 87.62 44 ARG B CA 1
ATOM 840 C C . ARG B 1 44 ? 2.83 3.588 -13.984 1 87.62 44 ARG B C 1
ATOM 842 O O . ARG B 1 44 ? 3.82 4.051 -13.422 1 87.62 44 ARG B O 1
ATOM 849 N N . PRO B 1 45 ? 2.916 2.389 -14.594 1 79.31 45 PRO B N 1
ATOM 850 C CA . PRO B 1 45 ? 4.059 1.485 -14.422 1 79.31 45 PRO B CA 1
ATOM 851 C C . PRO B 1 45 ? 5.355 2.059 -14.984 1 79.31 45 PRO B C 1
ATOM 853 O O . PRO B 1 45 ? 6.445 1.646 -14.578 1 79.31 45 PRO B O 1
ATOM 856 N N . ASP B 1 46 ? 5.203 3.084 -15.734 1 85.75 46 ASP B N 1
ATOM 857 C CA . ASP B 1 46 ? 6.383 3.656 -16.375 1 85.75 46 ASP B CA 1
ATOM 858 C C . ASP B 1 46 ? 6.906 4.855 -15.586 1 85.75 46 ASP B C 1
ATOM 860 O O . ASP B 1 46 ? 7.938 5.434 -15.93 1 85.75 46 ASP B O 1
ATOM 864 N N . ASP B 1 47 ? 6.215 5.164 -14.547 1 86.94 47 ASP B N 1
ATOM 865 C CA . ASP B 1 47 ? 6.605 6.289 -13.703 1 86.94 47 ASP B CA 1
ATOM 866 C C . ASP B 1 47 ? 7.09 5.809 -12.336 1 86.94 47 ASP B C 1
ATOM 868 O O . ASP B 1 47 ? 6.285 5.535 -11.445 1 86.94 47 ASP B O 1
ATOM 872 N N . PRO B 1 48 ? 8.438 5.73 -12.227 1 85.5 48 PRO B N 1
ATOM 873 C CA . PRO B 1 48 ? 8.953 5.215 -10.961 1 85.5 48 PRO B CA 1
ATOM 874 C C . PRO B 1 48 ? 8.633 6.125 -9.773 1 85.5 48 PRO B C 1
ATOM 876 O O . PRO B 1 48 ? 8.758 5.711 -8.617 1 85.5 48 PRO B O 1
ATOM 879 N N . TRP B 1 49 ? 8.148 7.344 -10.023 1 87.94 49 TRP B N 1
ATOM 880 C CA . TRP B 1 49 ? 7.859 8.305 -8.961 1 87.94 49 TRP B CA 1
ATOM 881 C C . TRP B 1 49 ? 6.387 8.25 -8.578 1 87.94 49 TRP B C 1
ATOM 883 O O . TRP B 1 49 ? 5.969 8.906 -7.617 1 87.94 49 TRP B O 1
ATOM 893 N N . ALA B 1 50 ? 5.602 7.527 -9.32 1 86.88 50 ALA B N 1
ATOM 894 C CA . ALA B 1 50 ? 4.148 7.555 -9.18 1 86.88 50 ALA B CA 1
ATOM 895 C C . ALA B 1 50 ? 3.732 7.312 -7.73 1 86.88 50 ALA B C 1
ATOM 897 O O . ALA B 1 50 ? 2.883 8.023 -7.195 1 86.88 50 ALA B O 1
ATOM 898 N N . TYR B 1 51 ? 4.387 6.391 -7.152 1 87.44 51 TYR B N 1
ATOM 899 C CA . TYR B 1 51 ? 4.023 6.074 -5.773 1 87.44 51 TYR B CA 1
ATOM 900 C C . TYR B 1 51 ? 4.355 7.234 -4.844 1 87.44 51 TYR B C 1
ATOM 902 O O . TYR B 1 51 ? 3.508 7.676 -4.066 1 87.44 51 TYR B O 1
ATOM 910 N N . LEU B 1 52 ? 5.531 7.746 -4.883 1 84.75 52 LEU B N 1
ATOM 911 C CA . LEU B 1 52 ? 5.953 8.828 -4 1 84.75 52 LEU B CA 1
ATOM 912 C C . LEU B 1 52 ? 5.102 10.07 -4.227 1 84.75 52 LEU B C 1
ATOM 914 O O . LEU B 1 52 ? 4.723 10.758 -3.268 1 84.75 52 LEU B O 1
ATOM 918 N N . THR B 1 53 ? 4.836 10.289 -5.449 1 86.44 53 THR B N 1
ATOM 919 C CA . THR B 1 53 ? 3.98 11.422 -5.793 1 86.44 53 THR B CA 1
ATOM 920 C C . THR B 1 53 ? 2.588 11.25 -5.195 1 86.44 53 THR B C 1
ATOM 922 O O . 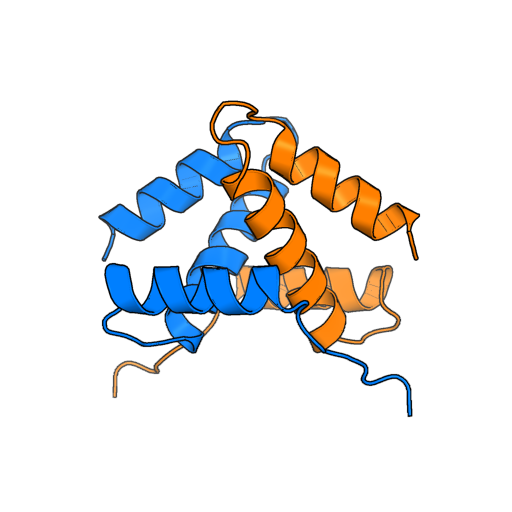THR B 1 53 ? 2.031 12.188 -4.621 1 86.44 53 THR B O 1
ATOM 925 N N . ALA B 1 54 ? 2.016 10.094 -5.32 1 85.94 54 ALA B N 1
ATOM 926 C CA . ALA B 1 54 ? 0.693 9.805 -4.777 1 85.94 54 ALA B CA 1
ATOM 927 C C . ALA B 1 54 ? 0.683 9.945 -3.258 1 85.94 54 ALA B C 1
ATOM 929 O O . ALA B 1 54 ? -0.264 10.492 -2.686 1 85.94 54 ALA B O 1
ATOM 930 N N . ARG B 1 55 ? 1.771 9.453 -2.631 1 87.44 55 ARG B N 1
ATOM 931 C CA . ARG B 1 55 ? 1.879 9.555 -1.18 1 87.44 55 ARG B CA 1
ATOM 932 C C . ARG B 1 55 ? 1.896 11.016 -0.739 1 87.44 55 ARG B C 1
ATOM 934 O O . ARG B 1 55 ? 1.25 11.383 0.246 1 87.44 55 ARG B O 1
ATOM 941 N N . GLN B 1 56 ? 2.598 11.797 -1.425 1 82.25 56 GLN B N 1
ATOM 942 C CA . GLN B 1 56 ? 2.68 13.219 -1.116 1 82.25 56 GLN B CA 1
ATOM 943 C C . GLN B 1 56 ? 1.315 13.891 -1.249 1 82.25 56 GLN B C 1
ATOM 945 O O . GLN B 1 56 ? 0.928 14.695 -0.398 1 82.25 56 GLN B O 1
ATOM 950 N N . ARG B 1 57 ? 0.558 13.555 -2.271 1 81.12 57 ARG B N 1
ATOM 951 C CA . ARG B 1 57 ? -0.775 14.109 -2.494 1 81.12 57 ARG B CA 1
ATOM 952 C C . ARG B 1 57 ? -1.717 13.742 -1.351 1 81.12 57 ARG B C 1
ATOM 954 O O . ARG B 1 57 ? -2.533 14.562 -0.925 1 81.12 57 ARG B O 1
ATOM 961 N N . SER B 1 58 ? -1.61 12.516 -0.982 1 79.31 58 SER B N 1
ATOM 962 C CA . SER B 1 58 ? -2.459 12.047 0.11 1 79.31 58 SER B CA 1
ATOM 963 C C . SER B 1 58 ? -2.197 12.836 1.389 1 79.31 58 SER B C 1
ATOM 965 O O . SER B 1 58 ? -3.121 13.094 2.164 1 79.31 58 SER B O 1
ATOM 967 N N . ARG B 1 59 ? -1.007 13.242 1.587 1 75.38 59 ARG B N 1
ATOM 968 C CA . ARG B 1 59 ? -0.627 14.008 2.768 1 75.38 59 ARG B CA 1
ATOM 969 C C . ARG B 1 59 ? -1.132 15.445 2.67 1 75.38 59 ARG B C 1
ATOM 971 O O . ARG B 1 59 ? -1.563 16.031 3.668 1 75.38 59 ARG B O 1
ATOM 978 N N . ASP B 1 60 ? -1.141 15.875 1.381 1 74 60 ASP B N 1
ATOM 979 C CA . ASP B 1 60 ? -1.52 17.266 1.142 1 74 60 ASP B CA 1
ATOM 980 C C . ASP B 1 60 ? -3.037 17.422 1.151 1 74 60 ASP B C 1
ATOM 982 O O . ASP B 1 60 ? -3.547 18.516 1.421 1 74 60 ASP B O 1
ATOM 986 N N . GLY B 1 61 ? -3.656 16.516 0.569 1 62.69 61 GLY B N 1
ATOM 987 C CA . GLY B 1 61 ? -5.102 1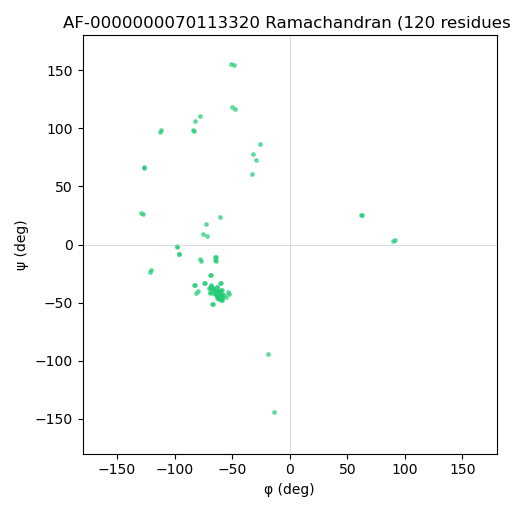6.625 0.457 1 62.69 61 GLY B CA 1
ATOM 988 C C . GLY B 1 61 ? -5.82 16.406 1.775 1 62.69 61 GLY B C 1
ATOM 989 O O . GLY B 1 61 ? -7.051 16.391 1.821 1 62.69 61 GLY B O 1
ATOM 990 N N . ARG B 1 62 ? -5.23 16.297 2.803 1 51.12 62 ARG B N 1
ATOM 991 C CA . ARG B 1 62 ? -5.848 16.219 4.121 1 51.12 62 ARG B CA 1
ATOM 992 C C . ARG B 1 62 ? -6.062 17.609 4.703 1 51.12 62 ARG B C 1
ATOM 994 O O . ARG B 1 62 ? -5.355 18.562 4.344 1 51.12 62 ARG B O 1
#

Radius of gyration: 13.68 Å; Cα contacts (8 Å, |Δi|>4): 142; chains: 2; bounding box: 37×40×32 Å

Organism: Actinoplanes teichomyceticus (NCBI:txid1867)

Foldseek 3Di:
DPPPPDDDPVRQVVLQVCCVPQVVRDSVVSVVQLVVLVVQCVVPVPDPCSSVVSSVVSSVVD/DPPPPDDDPVRQVVLQVCCVPQVVRDSVVSVVQLVVLVVQCVVPVPDPCSSVVSSVVSSVVD

pLDDT: mean 83.67, std 16.3, range [23.19, 95.31]

Secondary structure (DSSP, 8-state):
---TT---HHHHHHHHHHHHHHSTT-HHHHHHHHHHHHHHHHT-TT-TTHHHHHHHHHHHT-/----S---HHHHHHHHHHHHHHSTT-HHHHHHHHHHHHHHHHT-TT-TTHHHHHHHHHHH--